Protein AF-A0A8T0Q9B1-F1 (afdb_monomer_lite)

Foldseek 3Di:
DDDDDDDDDDDDDDDDDDDDDDPPPPPPCPVLVVVLVVVPPPDPDDPVVSVVVSVVVVVVLVVLLVVLLVLLVVLPDDCPDPLSVVSNLQSVDVVSSVVLVVDDDSVVNNVVSVVLVPDPCNSVD

Sequ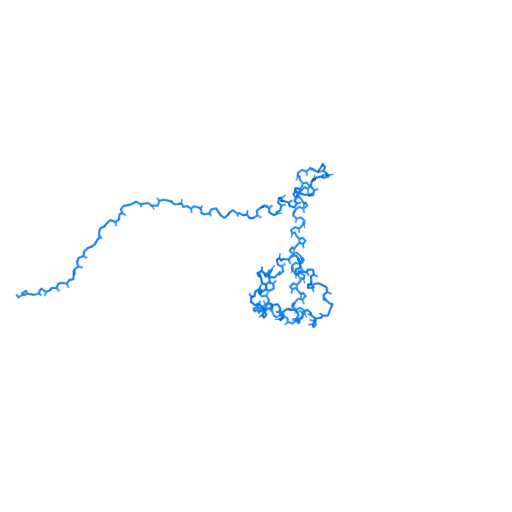ence (125 aa):
MAVDSTATSPSKKSLWGNPCSKRKEEMKVTKLLTKLVVDLDGTDEAPQQIVDKAVQMKKHEEQDIKNCLDLAVACGISRSSHEFFFLTKVFQRERWRAIFQYFQSPEERLSWIQNAYSDPTFLEK

Organism: Panicum virgatum (NCBI:txid38727)

pLDDT: mean 77.99, std 21.39, range [34.66, 98.12]

Structure (mmCIF, N/CA/C/O backbone):
data_AF-A0A8T0Q9B1-F1
#
_entry.id   AF-A0A8T0Q9B1-F1
#
loop_
_atom_site.group_PDB
_atom_site.id
_atom_site.type_symbol
_atom_site.label_atom_id
_atom_site.label_alt_id
_atom_site.label_comp_id
_atom_site.label_asym_id
_atom_site.label_entity_id
_atom_site.label_seq_id
_atom_site.pdbx_PDB_ins_code
_atom_site.Cartn_x
_atom_site.Cartn_y
_atom_site.Cartn_z
_atom_site.occupancy
_atom_site.B_iso_or_equiv
_atom_site.auth_seq_id
_atom_site.auth_comp_id
_atom_site.auth_asym_id
_atom_site.auth_atom_id
_atom_site.pdbx_PDB_model_num
ATOM 1 N N . MET A 1 1 ? 75.835 -4.167 30.835 1.00 41.03 1 MET A N 1
ATOM 2 C CA . MET A 1 1 ? 75.482 -3.213 29.765 1.00 41.03 1 MET A CA 1
ATOM 3 C C . MET A 1 1 ? 74.020 -2.855 29.934 1.00 41.03 1 MET A C 1
ATOM 5 O O . MET A 1 1 ? 73.193 -3.754 29.953 1.00 41.03 1 MET A O 1
ATOM 9 N N . ALA A 1 2 ? 73.749 -1.571 30.144 1.00 49.16 2 ALA A N 1
ATOM 10 C CA . ALA A 1 2 ? 72.427 -0.961 30.175 1.00 49.16 2 ALA A CA 1
ATOM 11 C C . ALA A 1 2 ? 72.337 0.013 28.992 1.00 49.16 2 ALA A C 1
ATOM 13 O O . ALA A 1 2 ? 73.334 0.680 28.733 1.00 49.16 2 ALA A O 1
ATOM 14 N N . VAL A 1 3 ? 71.184 0.057 28.317 1.00 57.19 3 VAL A N 1
ATOM 15 C CA . VAL A 1 3 ? 70.567 1.211 27.625 1.00 57.19 3 VAL A CA 1
ATOM 16 C C . VAL A 1 3 ? 69.079 0.836 27.465 1.00 57.19 3 VAL A C 1
ATOM 18 O O . VAL A 1 3 ? 68.768 -0.223 26.932 1.00 57.19 3 VAL A O 1
ATOM 21 N N . ASP A 1 4 ? 68.156 1.418 28.232 1.00 46.06 4 ASP A N 1
ATOM 22 C CA . ASP A 1 4 ? 67.468 2.699 28.001 1.00 46.06 4 ASP A CA 1
ATOM 23 C C . ASP A 1 4 ? 66.795 2.800 26.622 1.00 46.06 4 ASP A C 1
ATOM 25 O O . ASP A 1 4 ? 67.470 2.934 25.610 1.00 46.06 4 ASP A O 1
ATOM 29 N N . SER A 1 5 ? 65.457 2.833 26.560 1.00 49.53 5 SER A N 1
ATOM 30 C CA . SER A 1 5 ? 64.708 4.092 26.721 1.00 49.53 5 SER A CA 1
ATOM 31 C C . SER A 1 5 ? 63.279 4.057 26.147 1.00 49.53 5 SER A C 1
ATOM 33 O O . SER A 1 5 ? 63.054 3.700 24.998 1.00 49.53 5 SER A O 1
ATOM 35 N N . THR A 1 6 ? 62.370 4.603 26.961 1.00 48.69 6 THR A N 1
ATOM 36 C CA . THR A 1 6 ? 61.234 5.479 26.615 1.00 48.69 6 THR A CA 1
ATOM 37 C C . THR A 1 6 ? 60.014 4.916 25.871 1.00 48.69 6 THR A C 1
ATOM 39 O O . THR A 1 6 ? 59.994 4.783 24.654 1.00 48.69 6 THR A O 1
ATOM 42 N N . ALA A 1 7 ? 58.894 4.855 26.599 1.00 49.88 7 ALA A N 1
ATOM 43 C CA . ALA A 1 7 ? 57.675 5.529 26.155 1.00 49.88 7 ALA A CA 1
ATOM 44 C C . ALA A 1 7 ? 56.970 6.198 27.347 1.00 49.88 7 ALA A C 1
ATOM 46 O O . ALA A 1 7 ? 56.841 5.650 28.438 1.00 49.88 7 ALA A O 1
ATOM 47 N N . THR A 1 8 ? 56.586 7.437 27.096 1.00 44.53 8 THR A N 1
ATOM 48 C CA . THR A 1 8 ? 56.120 8.504 27.976 1.00 44.53 8 THR A CA 1
ATOM 49 C C . THR A 1 8 ? 54.673 8.357 28.468 1.00 44.53 8 THR A C 1
ATOM 51 O O . THR A 1 8 ? 53.757 8.271 27.662 1.00 44.53 8 THR A O 1
ATOM 54 N N . SER A 1 9 ? 54.511 8.536 29.782 1.00 52.47 9 SER A N 1
ATOM 55 C CA . SER A 1 9 ? 53.544 9.415 30.471 1.00 52.47 9 SER A CA 1
ATOM 56 C C . SER A 1 9 ? 52.015 9.168 30.489 1.00 52.47 9 SER A C 1
ATOM 58 O O . SER A 1 9 ? 51.450 8.491 29.638 1.00 52.47 9 SER A O 1
ATOM 60 N N . PRO A 1 10 ? 51.339 9.721 31.528 1.00 61.94 10 PRO A N 1
ATOM 61 C CA . PRO A 1 10 ? 50.097 9.208 32.106 1.00 61.94 10 PRO A CA 1
ATOM 62 C C . PRO A 1 10 ? 48.881 10.111 31.831 1.00 61.94 10 PRO A C 1
ATOM 64 O O . PRO A 1 10 ? 49.030 11.269 31.447 1.00 61.94 10 PRO A O 1
ATOM 67 N N . SER A 1 11 ? 47.670 9.661 32.179 1.00 42.50 11 SER A N 1
ATOM 68 C CA . SER A 1 11 ? 46.661 10.576 32.737 1.00 42.50 11 SER A CA 1
ATOM 69 C C . SER A 1 11 ? 45.564 9.869 33.525 1.00 42.50 11 SER A C 1
ATOM 71 O O . SER A 1 11 ? 45.129 8.765 33.222 1.00 42.50 11 SER A O 1
ATOM 73 N N . LYS A 1 12 ? 45.186 10.544 34.606 1.00 46.12 12 LYS A N 1
ATOM 74 C CA . LYS A 1 12 ? 44.388 10.110 35.751 1.00 46.12 12 LYS A CA 1
ATOM 75 C C . LYS A 1 12 ? 43.009 10.782 35.670 1.00 46.12 12 LYS A C 1
ATOM 77 O O . LYS A 1 12 ? 42.930 11.892 35.149 1.00 46.12 12 LYS A O 1
ATOM 82 N N . LYS A 1 13 ? 42.025 10.193 36.370 1.00 44.00 13 LYS A N 1
ATOM 83 C CA . LYS A 1 13 ? 40.643 10.660 36.671 1.00 44.00 13 LYS A CA 1
ATOM 84 C C . LYS A 1 13 ? 39.597 10.110 35.678 1.00 44.00 13 LYS A C 1
ATOM 86 O O . LYS A 1 13 ? 39.858 10.077 34.492 1.00 44.00 13 LYS A O 1
ATOM 91 N N . SER A 1 14 ? 38.418 9.645 36.082 1.00 46.12 14 SER A N 1
ATOM 92 C CA . SER A 1 14 ? 37.677 9.861 37.326 1.00 46.12 14 SER A CA 1
ATOM 93 C C . SER A 1 14 ? 36.804 8.656 37.686 1.00 46.12 14 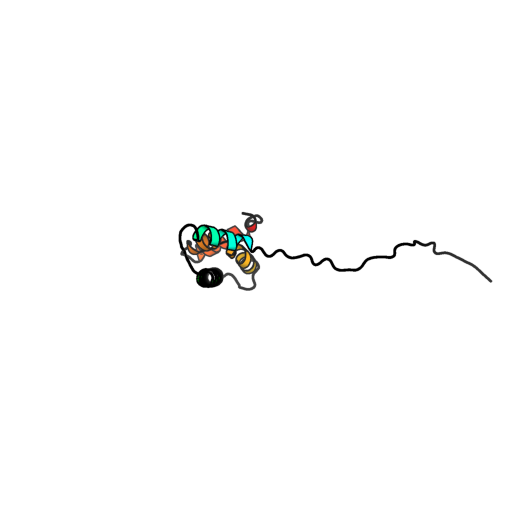SER A C 1
ATOM 95 O O . SER A 1 14 ? 36.206 8.009 36.832 1.00 46.12 14 SER A O 1
ATOM 97 N N . LEU A 1 15 ? 36.708 8.427 38.993 1.00 45.41 15 LEU A N 1
ATOM 98 C CA . LEU A 1 15 ? 35.595 7.770 39.662 1.00 45.41 15 LEU A CA 1
ATOM 99 C C . LEU A 1 15 ? 34.235 8.368 39.234 1.00 45.41 15 LEU A C 1
ATOM 101 O O . LEU A 1 15 ? 34.148 9.574 39.015 1.00 45.41 15 LEU A O 1
ATOM 105 N N . TRP A 1 16 ? 33.209 7.508 39.281 1.00 38.44 16 TRP A N 1
ATOM 106 C CA . TRP A 1 16 ? 31.756 7.762 39.369 1.00 38.44 16 TRP A CA 1
ATOM 107 C C . TRP A 1 16 ? 30.916 7.616 38.092 1.00 38.44 16 TRP A C 1
ATOM 109 O O . TRP A 1 16 ? 31.019 8.400 37.157 1.00 38.44 16 TRP A O 1
ATOM 119 N N . GLY A 1 17 ? 29.961 6.675 38.165 1.00 34.66 17 GLY A N 1
ATOM 120 C CA . GLY A 1 17 ? 28.615 6.890 37.631 1.00 34.66 17 GLY A CA 1
ATOM 121 C C . GLY A 1 17 ? 28.099 5.879 36.608 1.00 34.66 17 GLY A C 1
ATOM 122 O O . GLY A 1 17 ? 27.889 6.247 35.464 1.00 34.66 17 GLY A O 1
ATOM 123 N N . ASN A 1 18 ? 27.766 4.656 37.028 1.00 47.75 18 ASN A N 1
ATOM 124 C CA . ASN A 1 18 ? 26.529 4.036 36.533 1.00 47.75 18 ASN A CA 1
ATOM 125 C C . ASN A 1 18 ? 25.492 4.242 37.643 1.00 47.75 18 ASN A C 1
ATOM 127 O O . ASN A 1 18 ? 25.776 3.893 38.791 1.00 47.75 18 ASN A O 1
ATOM 131 N N . PRO A 1 19 ? 24.331 4.847 37.339 1.00 41.72 19 PRO A N 1
ATOM 132 C CA . PRO A 1 19 ? 23.244 4.014 36.835 1.00 41.72 19 PRO A CA 1
ATOM 133 C C . PRO A 1 19 ? 22.349 4.683 35.772 1.00 41.72 19 PRO A C 1
ATOM 135 O O . PRO A 1 19 ? 22.104 5.881 35.783 1.00 41.72 19 PRO A O 1
ATOM 138 N N . CYS A 1 20 ? 21.800 3.835 34.899 1.00 40.34 20 CYS A N 1
ATOM 139 C CA . CYS A 1 20 ? 20.428 3.885 34.385 1.00 40.34 20 CYS A CA 1
ATOM 140 C C . CYS A 1 20 ? 19.835 5.274 34.060 1.00 40.34 20 CYS A C 1
ATOM 142 O O . CYS A 1 20 ? 19.261 5.930 34.926 1.00 40.34 20 CYS A O 1
ATOM 144 N N . SER A 1 21 ? 19.785 5.638 32.775 1.00 45.88 21 SER A N 1
ATOM 145 C CA . SER A 1 21 ? 18.656 6.428 32.276 1.00 45.88 21 SER A CA 1
ATOM 146 C C . SER A 1 21 ? 17.883 5.604 31.250 1.00 45.88 21 SER A C 1
ATOM 148 O O . SER A 1 21 ? 18.274 5.412 30.099 1.00 45.88 21 SER A O 1
ATOM 150 N N . LYS A 1 22 ? 16.753 5.060 31.712 1.00 49.84 22 LYS A N 1
ATOM 151 C CA . LYS A 1 22 ? 15.671 4.619 30.839 1.00 49.84 22 LYS A CA 1
ATOM 152 C C . LYS A 1 22 ? 15.268 5.834 30.007 1.00 49.84 22 LYS A C 1
ATOM 154 O O . LYS A 1 22 ? 14.605 6.731 30.526 1.00 49.84 22 LYS A O 1
ATOM 159 N N . ARG A 1 23 ? 15.649 5.884 28.729 1.00 48.09 23 ARG A N 1
ATOM 160 C CA . ARG A 1 23 ? 14.933 6.740 27.782 1.00 48.09 23 ARG A CA 1
ATOM 161 C C . ARG A 1 23 ? 13.550 6.124 27.650 1.00 48.09 23 ARG A C 1
ATOM 163 O O . ARG A 1 23 ? 13.387 5.100 26.996 1.00 48.09 23 ARG A O 1
ATOM 170 N N . LYS A 1 24 ? 12.590 6.695 28.378 1.00 49.22 24 LYS A N 1
ATOM 171 C CA . LYS A 1 24 ? 11.171 6.483 28.123 1.00 49.22 24 LYS A CA 1
ATOM 172 C C . LYS A 1 24 ? 10.949 6.855 26.665 1.00 49.22 24 LYS A C 1
ATOM 174 O O . LYS A 1 24 ? 10.989 8.025 26.300 1.00 49.22 24 LYS A O 1
ATOM 179 N N . GLU A 1 25 ? 10.773 5.842 25.838 1.00 50.06 25 GLU A N 1
ATOM 180 C CA . GLU A 1 25 ? 10.044 5.983 24.597 1.00 50.06 25 GLU A CA 1
ATOM 181 C C . GLU A 1 25 ? 8.616 6.349 25.011 1.00 50.06 25 GLU A C 1
ATOM 183 O O . GLU A 1 25 ? 7.823 5.494 25.403 1.00 50.06 25 GLU A O 1
ATOM 188 N N . GLU A 1 26 ? 8.325 7.650 25.076 1.00 49.59 26 GLU A N 1
ATOM 189 C CA . GLU A 1 26 ? 6.956 8.126 25.216 1.00 49.59 26 GLU A CA 1
ATOM 190 C C . GLU A 1 26 ? 6.223 7.738 23.933 1.00 49.59 26 GLU A C 1
ATOM 192 O O . GLU A 1 26 ? 6.306 8.384 22.888 1.00 49.59 26 GLU A O 1
ATOM 197 N N . MET A 1 27 ? 5.579 6.576 24.010 1.00 50.88 27 MET A N 1
ATOM 198 C CA . MET A 1 27 ? 4.687 6.046 22.998 1.00 50.88 27 MET A CA 1
ATOM 199 C C . MET A 1 27 ? 3.685 7.132 22.598 1.00 50.88 27 MET A C 1
ATOM 201 O O . MET A 1 27 ? 3.108 7.816 23.442 1.00 50.88 27 MET A O 1
ATOM 205 N N . LYS A 1 28 ? 3.479 7.278 21.288 1.00 56.75 28 LYS A N 1
ATOM 206 C CA . LYS A 1 28 ? 2.578 8.237 20.631 1.00 56.75 28 LYS A CA 1
ATOM 207 C C . LYS A 1 28 ? 1.099 7.920 20.925 1.00 56.75 28 LYS A C 1
ATOM 209 O O . LYS A 1 28 ? 0.338 7.614 20.014 1.00 56.75 28 LYS A O 1
ATOM 214 N N . VAL A 1 29 ? 0.689 7.965 22.191 1.00 54.72 29 VAL A N 1
ATOM 215 C CA . VAL A 1 29 ? -0.691 7.703 22.644 1.00 54.72 29 VAL A CA 1
ATOM 216 C C . VAL A 1 29 ? -1.594 8.920 22.400 1.00 54.72 29 VAL A C 1
ATOM 218 O O . VAL A 1 29 ? -2.811 8.796 22.312 1.00 54.72 29 VAL A O 1
ATOM 221 N N . THR A 1 30 ? -1.010 10.101 22.188 1.00 57.12 30 THR A N 1
ATOM 222 C CA . THR A 1 30 ? -1.755 11.356 22.033 1.00 57.12 30 THR A CA 1
ATOM 223 C C . THR A 1 30 ? -2.682 11.366 20.821 1.00 57.12 30 THR A C 1
ATOM 225 O O . THR A 1 30 ? -3.825 11.765 20.967 1.00 57.12 30 THR A O 1
ATOM 228 N N . LYS A 1 31 ? -2.272 10.854 19.651 1.00 56.72 31 LYS A N 1
ATOM 229 C CA . LYS A 1 31 ? -3.126 10.889 18.444 1.00 56.72 31 LYS A CA 1
ATOM 230 C C . LYS A 1 31 ? -4.414 10.070 18.575 1.00 56.72 31 LYS A C 1
ATOM 232 O O . LYS A 1 31 ? -5.449 10.497 18.073 1.00 56.72 31 LYS A O 1
ATOM 237 N N . LEU A 1 32 ? -4.348 8.914 19.239 1.00 54.09 32 LEU A N 1
ATOM 238 C CA . LEU A 1 32 ? -5.525 8.071 19.469 1.00 54.09 32 LEU A CA 1
ATOM 239 C C . LEU A 1 32 ? -6.441 8.695 20.524 1.00 54.09 32 LEU A C 1
ATOM 241 O O . LEU A 1 32 ? -7.647 8.741 20.320 1.00 54.09 32 LEU A O 1
ATOM 245 N N . LEU A 1 33 ? -5.871 9.261 21.593 1.00 59.19 33 LEU A N 1
ATOM 246 C CA . LEU A 1 33 ? -6.643 9.981 22.608 1.00 59.19 33 LEU A CA 1
ATOM 247 C C . LEU A 1 33 ? -7.351 11.208 22.024 1.00 59.19 33 LEU A C 1
ATOM 249 O O . LEU A 1 33 ? -8.521 11.418 22.312 1.00 59.19 33 LEU A O 1
ATOM 253 N N . THR A 1 34 ? -6.685 11.989 21.167 1.00 56.53 34 THR A N 1
ATOM 254 C CA . THR A 1 34 ? -7.301 13.170 20.545 1.00 56.53 34 THR A CA 1
ATOM 255 C C . THR A 1 34 ? -8.462 12.791 19.627 1.00 56.53 34 THR A C 1
ATOM 257 O O . THR A 1 34 ? -9.483 13.464 19.664 1.00 56.53 34 THR A O 1
ATOM 260 N N . LYS A 1 35 ? -8.352 11.704 18.846 1.00 56.78 35 LYS A N 1
ATOM 261 C CA . LYS A 1 35 ? -9.461 11.241 17.992 1.00 56.78 35 LYS A CA 1
ATOM 262 C C . LYS A 1 35 ? -10.660 10.769 18.827 1.00 56.78 35 LYS A C 1
ATOM 264 O O . LYS A 1 35 ? -11.783 11.133 18.516 1.00 56.78 35 LYS A O 1
ATOM 269 N N . LEU A 1 36 ? -10.411 10.049 19.924 1.00 56.50 36 LEU A N 1
ATOM 270 C CA . LEU A 1 36 ? -11.468 9.578 20.826 1.00 56.50 36 LEU A CA 1
ATOM 271 C C . LEU A 1 36 ? -12.157 10.723 21.581 1.00 56.50 36 LEU A C 1
ATOM 273 O O . LEU A 1 36 ? -13.368 10.696 21.723 1.00 56.50 36 LEU A O 1
ATOM 277 N N . VAL A 1 37 ? -11.419 11.742 22.036 1.00 57.28 37 VAL A N 1
ATOM 278 C CA . VAL A 1 37 ? -12.013 12.913 22.712 1.00 57.28 37 VAL A CA 1
ATOM 279 C C . VAL A 1 37 ? -12.910 13.714 21.763 1.00 57.28 37 VAL A C 1
ATOM 281 O O . VAL A 1 37 ? -13.970 14.160 22.180 1.00 57.28 37 VAL A O 1
ATOM 284 N N . VAL A 1 38 ? -12.527 13.847 20.489 1.00 57.31 38 VAL A N 1
ATOM 285 C CA . VAL A 1 38 ? -13.346 14.534 19.473 1.00 57.31 38 VAL A CA 1
ATOM 286 C C . VAL A 1 38 ? -14.639 13.768 19.164 1.00 57.31 38 VAL A C 1
ATOM 288 O O . VAL A 1 38 ? -15.673 14.395 18.956 1.00 57.31 38 VAL A O 1
ATOM 291 N N . ASP A 1 39 ? -14.613 12.434 19.191 1.00 54.31 39 ASP A N 1
ATOM 292 C CA . ASP A 1 39 ? -15.811 11.609 18.974 1.00 54.31 39 ASP A CA 1
ATOM 293 C C . ASP A 1 39 ? -16.745 11.558 20.211 1.00 54.31 39 ASP A C 1
ATOM 295 O O . ASP A 1 39 ? -17.903 11.163 20.087 1.00 54.31 39 ASP A O 1
ATOM 299 N N . LEU A 1 40 ? -16.275 11.974 21.399 1.00 51.69 40 LEU A N 1
ATOM 300 C CA . LEU A 1 40 ? -17.015 11.919 22.672 1.00 51.69 40 LEU A CA 1
ATOM 301 C C . LEU A 1 40 ? -17.817 13.181 23.014 1.00 51.69 40 LEU A C 1
ATOM 303 O O . LEU A 1 40 ? -18.660 13.111 23.908 1.00 51.69 40 LEU A O 1
ATOM 307 N N . ASP A 1 41 ? -17.643 14.295 22.296 1.00 52.94 41 ASP A N 1
ATOM 308 C CA . ASP A 1 41 ? -18.421 15.533 22.512 1.00 52.94 41 ASP A CA 1
ATOM 309 C C . ASP A 1 41 ? -19.934 15.377 22.195 1.00 52.94 41 ASP A C 1
ATOM 311 O O . ASP A 1 41 ? -20.685 16.353 22.216 1.00 52.94 41 ASP A O 1
ATOM 315 N N . GLY A 1 42 ? -20.421 14.150 21.941 1.00 56.22 42 GLY A N 1
ATOM 316 C CA . GLY A 1 42 ? -21.833 13.861 21.681 1.00 56.22 42 GLY A CA 1
ATOM 317 C C . GLY A 1 42 ? -22.427 12.565 22.255 1.00 56.22 42 GLY A C 1
ATOM 318 O O . GLY A 1 42 ? -23.624 12.359 22.054 1.00 56.22 42 GLY A O 1
ATOM 319 N N . THR A 1 43 ? -21.685 11.687 22.948 1.00 57.25 43 THR A N 1
ATOM 320 C CA . THR A 1 43 ? -22.230 10.369 23.360 1.00 57.25 43 THR A CA 1
ATOM 321 C C . THR A 1 43 ? -21.736 9.859 24.719 1.00 57.25 43 THR A C 1
ATOM 323 O O . THR A 1 43 ? -20.536 9.704 24.934 1.00 57.25 43 THR A O 1
ATOM 326 N N . ASP A 1 44 ? -22.687 9.515 25.598 1.00 62.03 44 ASP A N 1
ATOM 327 C CA . ASP A 1 44 ? -22.513 8.877 26.919 1.00 62.03 44 ASP A CA 1
ATOM 328 C C . ASP A 1 44 ? -22.202 7.370 26.775 1.00 62.03 44 ASP A C 1
ATOM 330 O O . ASP A 1 44 ? -22.994 6.496 27.131 1.00 62.03 44 ASP A O 1
ATOM 334 N N . GLU A 1 45 ? -21.080 7.040 26.128 1.00 64.50 45 GLU A N 1
ATOM 335 C CA . GLU A 1 45 ? -20.663 5.650 25.909 1.00 64.50 45 GLU A CA 1
ATOM 336 C C . GLU A 1 45 ? -19.763 5.130 27.037 1.00 64.50 45 GLU A C 1
ATOM 338 O O . GLU A 1 45 ? -18.820 5.787 27.483 1.00 64.50 45 GLU A O 1
ATOM 343 N N . ALA A 1 46 ? -20.021 3.894 27.480 1.00 71.81 46 ALA A N 1
ATOM 344 C CA . ALA A 1 46 ? -19.241 3.253 28.532 1.00 71.81 46 ALA A CA 1
ATOM 345 C C . ALA A 1 46 ? -17.763 3.073 28.110 1.00 71.81 46 ALA A C 1
ATOM 347 O O . ALA A 1 46 ? -17.504 2.666 26.974 1.00 71.81 46 ALA A O 1
ATOM 348 N N . PRO A 1 47 ? -16.782 3.242 29.022 1.00 69.44 47 PRO A N 1
ATOM 349 C CA . PRO A 1 47 ? -15.349 3.154 28.710 1.00 69.44 47 PRO A CA 1
ATOM 350 C C . PRO A 1 47 ? -14.914 1.893 27.946 1.00 69.44 47 PRO A C 1
ATOM 352 O O . PRO A 1 47 ? -13.996 1.949 27.131 1.00 69.44 47 PRO A O 1
ATOM 355 N N . GLN A 1 48 ? -15.588 0.760 28.165 1.00 73.94 48 GLN A N 1
ATOM 356 C CA . GLN A 1 48 ? -15.315 -0.487 27.447 1.00 73.94 48 GLN A CA 1
ATOM 357 C C . GLN A 1 48 ? -15.648 -0.391 25.948 1.00 73.94 48 GLN A C 1
ATOM 359 O O . GLN A 1 48 ? -14.876 -0.871 25.124 1.00 73.94 48 GLN A O 1
ATOM 364 N N . GLN A 1 49 ? -16.744 0.283 25.581 1.00 76.12 49 GLN A N 1
ATOM 365 C CA . GLN A 1 49 ? -17.137 0.464 24.178 1.00 76.12 49 GLN A CA 1
ATOM 366 C C . GLN A 1 49 ? -16.119 1.326 23.421 1.00 76.12 49 GLN A C 1
ATOM 368 O O . GLN A 1 49 ? -15.818 1.059 22.260 1.00 76.12 49 GLN A O 1
ATOM 373 N N . ILE A 1 50 ? -15.524 2.310 24.100 1.00 74.75 50 ILE A N 1
ATOM 374 C CA . ILE A 1 50 ? -14.470 3.175 23.554 1.00 74.75 50 ILE A CA 1
ATOM 375 C C . ILE A 1 50 ? -13.210 2.354 23.241 1.00 74.75 50 ILE A C 1
ATOM 377 O O . ILE A 1 50 ? -12.618 2.490 22.167 1.00 74.75 50 ILE A O 1
ATOM 381 N N . VAL A 1 51 ? -12.809 1.467 24.159 1.00 81.06 51 VAL A N 1
ATOM 382 C CA . VAL A 1 51 ? -11.662 0.568 23.958 1.00 81.06 51 VAL A CA 1
ATOM 383 C C . VAL A 1 51 ? -11.926 -0.397 22.804 1.00 81.06 51 VAL A C 1
ATOM 385 O O . VAL A 1 51 ? -11.074 -0.548 21.926 1.00 81.06 51 VAL A O 1
ATOM 388 N N . ASP A 1 52 ? -13.112 -1.003 22.762 1.00 82.62 52 ASP A N 1
ATOM 389 C CA . ASP A 1 52 ? -13.485 -1.949 21.711 1.00 82.62 52 ASP A CA 1
ATOM 390 C C . ASP A 1 52 ? -13.499 -1.270 20.330 1.00 82.62 52 ASP A C 1
ATOM 392 O O . ASP A 1 52 ? -12.945 -1.813 19.369 1.00 82.62 52 ASP A O 1
ATOM 396 N N . LYS A 1 53 ? -14.029 -0.040 20.234 1.00 80.94 53 LYS A N 1
ATOM 397 C CA . LYS A 1 53 ? -13.973 0.780 19.013 1.00 80.94 53 LYS A CA 1
ATOM 398 C C . LYS A 1 53 ? -12.533 1.070 18.589 1.00 80.94 53 LYS A C 1
ATOM 400 O O . LYS A 1 53 ? -12.194 0.869 17.425 1.00 80.94 53 LYS A O 1
ATOM 405 N N . ALA A 1 54 ? -11.656 1.464 19.512 1.00 80.19 54 ALA A N 1
ATOM 406 C CA . ALA A 1 54 ? -10.252 1.736 19.194 1.00 80.19 54 ALA A CA 1
ATOM 407 C C . ALA A 1 54 ? -9.520 0.491 18.651 1.00 80.19 54 ALA A C 1
ATOM 409 O O . ALA A 1 54 ? -8.755 0.583 17.686 1.00 80.19 54 ALA A O 1
ATOM 410 N N . VAL A 1 55 ? -9.780 -0.687 19.229 1.00 86.25 55 VAL A N 1
ATOM 411 C CA . VAL A 1 55 ? -9.223 -1.962 18.749 1.00 86.25 55 VAL A CA 1
ATOM 412 C C . VAL A 1 55 ? -9.742 -2.296 17.348 1.00 86.25 55 VAL A C 1
ATOM 414 O O . VAL A 1 55 ? -8.956 -2.686 16.480 1.00 86.25 55 VAL A O 1
ATOM 417 N N . GLN A 1 56 ? -11.041 -2.112 17.100 1.00 86.06 56 GLN A N 1
ATOM 418 C CA . GLN A 1 56 ? -11.636 -2.340 15.781 1.00 86.06 56 GLN A CA 1
ATOM 419 C C . GLN A 1 56 ? -11.061 -1.396 14.720 1.00 86.06 56 GLN A C 1
ATOM 421 O O . GLN A 1 56 ? -10.687 -1.857 13.642 1.00 86.06 56 GLN A O 1
ATOM 426 N N . MET A 1 57 ? -10.913 -0.107 15.039 1.00 85.12 57 MET A N 1
ATOM 427 C CA . MET A 1 57 ? -10.312 0.881 14.138 1.00 85.12 57 MET A CA 1
ATOM 428 C C . MET A 1 57 ? -8.878 0.504 13.764 1.00 85.12 57 MET A C 1
ATOM 430 O O . MET A 1 57 ? -8.511 0.564 12.592 1.00 85.12 57 MET A O 1
ATOM 434 N N . LYS A 1 58 ? -8.080 0.051 14.737 1.00 88.69 58 LYS A N 1
ATOM 435 C CA . LYS A 1 58 ? -6.709 -0.399 14.478 1.00 88.69 58 LYS A CA 1
ATOM 436 C C . LYS A 1 58 ? -6.673 -1.627 13.566 1.00 88.69 58 LYS A C 1
ATOM 438 O O . LYS A 1 58 ? -5.884 -1.674 12.628 1.00 88.69 58 LYS A O 1
ATOM 443 N N . LYS A 1 59 ? -7.540 -2.613 13.815 1.00 91.25 59 LYS A N 1
ATOM 444 C CA . LYS A 1 59 ? -7.631 -3.818 12.979 1.00 91.25 59 LYS A CA 1
ATOM 445 C C . LYS A 1 59 ? -8.043 -3.481 11.543 1.00 91.25 59 LYS A C 1
ATOM 447 O O . LYS A 1 59 ? -7.509 -4.069 10.606 1.00 91.25 59 LYS A O 1
ATOM 452 N N . HIS A 1 60 ? -8.972 -2.540 11.373 1.00 90.75 60 HIS A N 1
ATOM 453 C CA . HIS A 1 60 ? -9.374 -2.052 10.056 1.00 90.75 60 HIS A CA 1
ATOM 454 C C . HIS A 1 60 ? -8.203 -1.383 9.332 1.00 90.75 60 HIS A C 1
ATOM 456 O O . HIS A 1 60 ? -7.930 -1.706 8.181 1.00 90.75 60 HIS A O 1
ATOM 462 N N . GLU A 1 61 ? -7.454 -0.518 10.020 1.00 92.88 61 GLU A N 1
ATOM 463 C CA . GLU A 1 61 ? -6.270 0.123 9.447 1.00 92.88 61 GLU A CA 1
ATOM 464 C C . GLU A 1 61 ? -5.209 -0.899 9.006 1.00 92.88 61 GLU A C 1
ATOM 466 O O . GLU A 1 61 ? -4.680 -0.799 7.898 1.00 92.88 61 GLU A O 1
ATOM 471 N N . GLU A 1 62 ? -4.911 -1.903 9.833 1.00 94.50 62 GLU A N 1
ATOM 472 C CA . GLU A 1 62 ? -3.960 -2.964 9.478 1.00 94.50 62 GLU A CA 1
ATOM 473 C C . GLU A 1 62 ? -4.419 -3.749 8.237 1.00 94.50 62 GLU A C 1
ATOM 475 O O . GLU A 1 62 ? -3.605 -4.064 7.362 1.00 94.50 62 GLU A O 1
ATOM 480 N N . GLN A 1 63 ? -5.722 -4.019 8.123 1.00 96.25 63 GLN A N 1
ATOM 481 C CA . GLN A 1 63 ? -6.296 -4.689 6.959 1.00 96.25 63 GLN A CA 1
ATOM 482 C C . GLN A 1 63 ? -6.232 -3.812 5.702 1.00 96.25 63 GLN A C 1
ATOM 484 O O . GLN A 1 63 ? -5.867 -4.312 4.639 1.00 96.25 63 GLN A O 1
ATOM 489 N N . ASP A 1 64 ? -6.512 -2.514 5.812 1.00 95.94 64 ASP A N 1
ATOM 490 C CA . ASP A 1 64 ? -6.411 -1.573 4.692 1.00 95.94 64 ASP A CA 1
ATOM 491 C C . ASP A 1 64 ? -4.978 -1.452 4.177 1.00 95.94 64 ASP A C 1
ATOM 493 O O . ASP A 1 64 ? -4.741 -1.459 2.968 1.00 95.94 64 ASP A O 1
ATOM 497 N N . ILE A 1 65 ? -4.001 -1.376 5.087 1.00 97.62 65 ILE A N 1
ATOM 498 C CA . ILE A 1 65 ? -2.578 -1.365 4.728 1.00 97.62 65 ILE A CA 1
ATOM 499 C C . ILE A 1 65 ? -2.228 -2.636 3.958 1.00 97.62 65 ILE A C 1
ATOM 501 O O . ILE A 1 65 ? -1.596 -2.562 2.902 1.00 97.62 65 ILE A O 1
ATOM 505 N N . LYS A 1 66 ? -2.651 -3.798 4.468 1.00 97.75 66 LYS A N 1
ATOM 506 C CA . LYS A 1 66 ? -2.406 -5.082 3.812 1.00 97.75 66 LYS A CA 1
ATOM 507 C C . LYS A 1 66 ? -3.031 -5.126 2.417 1.00 97.75 66 LYS A C 1
ATOM 509 O O . LYS A 1 66 ? -2.336 -5.483 1.471 1.00 97.75 66 LYS A O 1
ATOM 514 N N . ASN A 1 67 ? -4.282 -4.693 2.276 1.00 97.75 67 ASN A N 1
ATOM 515 C CA . ASN A 1 67 ? -4.978 -4.645 0.991 1.00 97.75 67 ASN A CA 1
ATOM 516 C C . ASN A 1 67 ? -4.222 -3.772 -0.026 1.00 97.75 67 ASN A C 1
ATOM 518 O O . ASN A 1 67 ? -4.023 -4.187 -1.166 1.00 97.75 67 ASN A O 1
ATOM 522 N N . CYS A 1 68 ? -3.737 -2.592 0.380 1.00 98.12 68 CYS A N 1
ATOM 523 C CA . CYS A 1 68 ? -2.932 -1.732 -0.493 1.00 98.12 68 CYS A CA 1
ATOM 524 C C . CYS A 1 68 ? -1.608 -2.392 -0.915 1.00 98.12 68 CYS A C 1
ATOM 526 O O . CYS A 1 68 ? -1.202 -2.279 -2.072 1.00 98.12 68 CYS A O 1
ATOM 528 N N . LEU A 1 69 ? -0.934 -3.101 -0.006 1.00 98.12 69 LEU A N 1
ATOM 529 C CA . LEU A 1 69 ? 0.295 -3.832 -0.331 1.00 98.12 69 LEU A CA 1
ATOM 530 C C . LEU A 1 69 ? 0.031 -5.001 -1.288 1.00 98.12 69 LEU A C 1
ATOM 532 O O . LEU A 1 69 ? 0.801 -5.204 -2.224 1.00 98.12 69 LEU A O 1
ATOM 536 N N . ASP A 1 70 ? -1.062 -5.739 -1.095 1.00 98.12 70 ASP A N 1
ATOM 537 C CA . ASP A 1 70 ? -1.452 -6.833 -1.987 1.00 98.12 70 ASP A CA 1
ATOM 538 C C . ASP A 1 70 ? -1.802 -6.315 -3.392 1.00 98.12 70 ASP A C 1
ATOM 540 O O . ASP A 1 70 ? -1.382 -6.909 -4.387 1.00 98.12 70 ASP A O 1
ATOM 544 N N . LEU A 1 71 ? -2.467 -5.158 -3.494 1.00 97.81 71 LEU A N 1
ATOM 545 C CA . LEU A 1 71 ? -2.700 -4.478 -4.771 1.00 97.81 71 LEU A CA 1
ATOM 546 C C . LEU A 1 71 ? -1.390 -4.069 -5.456 1.00 97.81 71 LEU A C 1
ATOM 548 O O . LEU A 1 71 ? -1.253 -4.265 -6.660 1.00 97.81 71 LEU A O 1
ATOM 552 N N . ALA A 1 72 ? -0.409 -3.547 -4.714 1.00 97.75 72 ALA A N 1
ATOM 553 C CA . ALA A 1 72 ? 0.897 -3.211 -5.282 1.00 97.75 72 ALA A CA 1
ATOM 554 C C . ALA A 1 72 ? 1.614 -4.451 -5.845 1.00 97.75 72 ALA A C 1
ATOM 556 O O . ALA A 1 72 ? 2.176 -4.397 -6.939 1.00 97.75 72 ALA A O 1
ATOM 557 N N . VAL A 1 73 ? 1.535 -5.587 -5.144 1.00 98.00 73 VAL A N 1
ATOM 558 C CA . VAL A 1 73 ? 2.078 -6.864 -5.634 1.00 98.00 73 VAL A CA 1
ATOM 559 C C . VAL A 1 73 ? 1.345 -7.333 -6.888 1.00 98.00 73 VAL A C 1
ATOM 561 O O . VAL A 1 73 ? 1.988 -7.773 -7.839 1.00 98.00 73 VAL A O 1
ATOM 564 N N . ALA A 1 74 ? 0.018 -7.194 -6.935 1.00 96.81 74 ALA A N 1
ATOM 565 C CA . ALA A 1 74 ? -0.774 -7.520 -8.121 1.00 96.81 74 ALA A CA 1
ATOM 566 C C . ALA A 1 74 ? -0.415 -6.647 -9.340 1.00 96.81 74 ALA A C 1
ATOM 568 O O . ALA A 1 74 ? -0.580 -7.089 -10.473 1.00 96.81 74 ALA A O 1
ATOM 569 N N . CYS A 1 75 ? 0.130 -5.445 -9.119 1.00 95.12 75 CYS A N 1
ATOM 570 C CA . CYS A 1 75 ? 0.655 -4.568 -10.172 1.00 95.12 75 CYS A CA 1
ATOM 571 C C . CYS A 1 75 ? 2.093 -4.918 -10.609 1.00 95.12 75 CYS A C 1
ATOM 573 O O . CYS A 1 75 ? 2.667 -4.209 -11.431 1.00 95.12 75 CYS A O 1
ATOM 575 N N . GLY A 1 76 ? 2.691 -5.985 -10.066 1.00 95.38 76 GLY A N 1
ATOM 576 C CA . GLY A 1 76 ? 4.021 -6.469 -10.449 1.00 95.38 76 GLY A CA 1
ATOM 577 C C . GLY A 1 76 ? 5.162 -6.062 -9.513 1.00 95.38 76 GLY A C 1
ATOM 578 O O . GLY A 1 76 ? 6.313 -6.397 -9.788 1.00 95.38 76 GLY A O 1
ATOM 579 N N . ILE A 1 77 ? 4.883 -5.385 -8.393 1.00 97.75 77 ILE A N 1
ATOM 580 C CA . ILE A 1 77 ? 5.919 -5.072 -7.401 1.00 97.75 77 ILE A CA 1
ATOM 581 C C . ILE A 1 77 ? 6.323 -6.344 -6.647 1.00 97.75 77 ILE A C 1
ATOM 583 O O . ILE A 1 77 ? 5.499 -7.014 -6.021 1.00 97.75 77 ILE A O 1
ATOM 587 N N . SER A 1 78 ? 7.615 -6.674 -6.659 1.00 97.62 78 SER A N 1
ATOM 588 C CA . SER A 1 78 ? 8.128 -7.804 -5.881 1.00 97.62 78 SER A CA 1
ATOM 589 C C . SER A 1 78 ? 8.106 -7.496 -4.382 1.00 97.62 78 SER A C 1
ATOM 591 O O . SER A 1 78 ? 8.595 -6.457 -3.953 1.00 97.62 78 SER A O 1
ATOM 593 N N . ARG A 1 79 ? 7.644 -8.445 -3.554 1.00 96.88 79 ARG A N 1
ATOM 594 C CA . ARG A 1 79 ? 7.640 -8.317 -2.079 1.00 96.88 79 ARG A CA 1
ATOM 595 C C . ARG A 1 79 ? 9.030 -8.107 -1.467 1.00 96.88 79 ARG A C 1
ATOM 597 O O . ARG A 1 79 ? 9.130 -7.633 -0.340 1.00 96.88 79 ARG A O 1
ATOM 604 N N . SER A 1 80 ? 10.089 -8.487 -2.180 1.00 97.00 80 SER A N 1
ATOM 605 C CA . SER A 1 80 ? 11.481 -8.302 -1.753 1.00 97.00 80 SER A CA 1
ATOM 606 C C . SER A 1 80 ? 12.120 -7.015 -2.278 1.00 97.00 80 SER A C 1
ATOM 608 O O . SER A 1 80 ? 13.297 -6.777 -2.010 1.00 97.00 80 SER A O 1
ATOM 610 N N . SER A 1 81 ? 11.391 -6.201 -3.046 1.00 97.38 81 SER A N 1
ATOM 611 C CA . SER A 1 81 ? 11.951 -5.002 -3.661 1.00 97.38 81 SER A CA 1
ATOM 612 C C . SER A 1 81 ? 12.010 -3.820 -2.693 1.00 97.38 81 SER A C 1
ATOM 614 O O . SER A 1 81 ? 11.301 -3.756 -1.682 1.00 97.38 81 SER A O 1
ATOM 616 N N . HIS A 1 82 ? 12.859 -2.849 -3.025 1.00 97.38 82 HIS A N 1
ATOM 617 C CA . HIS A 1 82 ? 12.950 -1.604 -2.269 1.00 97.38 82 HIS A CA 1
ATOM 618 C C . HIS A 1 82 ? 11.666 -0.778 -2.396 1.00 97.38 82 HIS A C 1
ATOM 620 O O . HIS A 1 82 ? 11.264 -0.143 -1.422 1.00 97.38 82 HIS A O 1
ATOM 626 N N . GLU A 1 83 ? 10.987 -0.834 -3.547 1.00 96.94 83 GLU A N 1
ATOM 627 C CA . GLU A 1 83 ? 9.675 -0.213 -3.740 1.00 96.94 83 GLU A CA 1
ATOM 628 C C . GLU A 1 83 ? 8.646 -0.809 -2.778 1.00 96.94 83 GLU A C 1
ATOM 630 O O . GLU A 1 83 ? 7.923 -0.062 -2.122 1.00 96.94 83 GLU A O 1
ATOM 635 N N . PHE A 1 84 ? 8.612 -2.137 -2.607 1.00 97.94 84 PHE A N 1
ATOM 636 C CA . PHE A 1 84 ? 7.702 -2.756 -1.643 1.00 97.94 84 PHE A CA 1
ATOM 637 C C . PHE A 1 84 ? 7.991 -2.288 -0.215 1.00 97.94 84 PHE A C 1
ATOM 639 O O . PHE A 1 84 ? 7.073 -1.891 0.505 1.00 97.94 84 PHE A O 1
ATOM 646 N N . PHE A 1 85 ? 9.267 -2.263 0.187 1.00 97.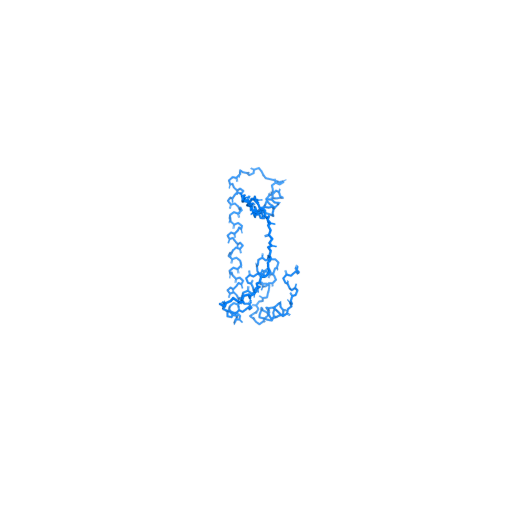50 85 PHE A N 1
ATOM 647 C CA . PHE A 1 85 ?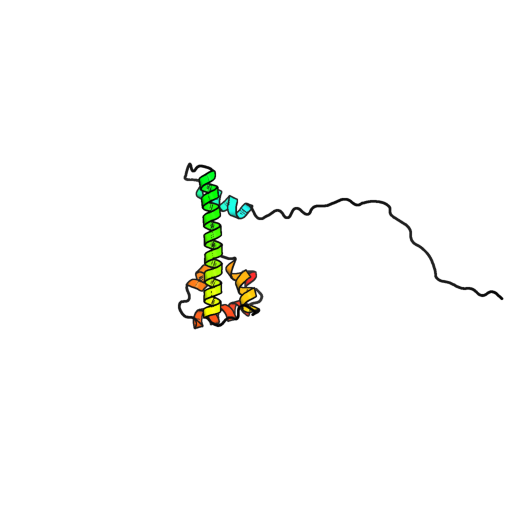 9.655 -1.753 1.502 1.00 97.50 85 PHE A CA 1
ATOM 648 C C . PHE A 1 85 ? 9.244 -0.285 1.695 1.00 97.50 85 PHE A C 1
ATOM 650 O O . PHE A 1 85 ? 8.685 0.064 2.738 1.00 97.50 85 PHE A O 1
ATOM 657 N N . PHE A 1 86 ? 9.451 0.565 0.689 1.00 97.44 86 PHE A N 1
ATOM 658 C CA . PHE A 1 86 ? 8.999 1.955 0.688 1.00 97.44 86 PHE A CA 1
ATOM 659 C C . PHE A 1 86 ? 7.477 2.061 0.879 1.00 97.44 86 PHE A C 1
ATOM 661 O O . PHE A 1 86 ? 7.014 2.821 1.736 1.00 97.44 86 PHE A O 1
ATOM 668 N N . LEU A 1 87 ? 6.692 1.237 0.181 1.00 97.88 87 LEU A N 1
ATOM 669 C CA . LEU A 1 87 ? 5.231 1.233 0.295 1.00 97.88 87 LEU A CA 1
ATOM 670 C C . LEU A 1 87 ? 4.737 0.856 1.696 1.00 97.88 87 LEU A C 1
ATOM 672 O O . LEU A 1 87 ? 3.744 1.422 2.157 1.00 97.88 87 LEU A O 1
ATOM 676 N N . THR A 1 88 ? 5.462 0.005 2.436 1.00 97.00 88 THR A N 1
ATOM 677 C CA . THR A 1 88 ? 5.126 -0.280 3.849 1.00 97.00 88 THR A CA 1
ATOM 678 C C . THR A 1 88 ? 5.174 0.964 4.742 1.00 97.00 88 THR A C 1
ATOM 680 O O . THR A 1 88 ? 4.499 1.004 5.774 1.00 97.00 88 THR A O 1
ATOM 683 N N . LYS A 1 89 ? 5.961 1.982 4.357 1.00 96.62 89 LYS A N 1
ATOM 684 C CA . LYS A 1 89 ? 6.058 3.279 5.042 1.00 96.62 89 LYS A CA 1
ATOM 685 C C . LYS A 1 89 ? 5.018 4.261 4.522 1.00 96.62 89 LYS A C 1
ATOM 687 O O . LYS A 1 89 ? 4.364 4.925 5.323 1.00 96.62 89 LYS A O 1
ATOM 692 N N . VAL A 1 90 ? 4.830 4.321 3.204 1.00 96.94 90 VAL A N 1
ATOM 693 C CA . VAL A 1 90 ? 3.840 5.200 2.563 1.00 96.94 90 VAL A CA 1
ATOM 694 C C . VAL A 1 90 ? 2.432 4.905 3.067 1.00 96.94 90 VAL A C 1
ATOM 696 O O . VAL A 1 90 ? 1.727 5.816 3.506 1.00 96.94 90 VAL A O 1
ATOM 699 N N . PHE A 1 91 ? 2.040 3.630 3.085 1.00 97.38 91 PHE A N 1
ATOM 700 C CA . PHE A 1 91 ? 0.693 3.235 3.478 1.00 97.38 91 PHE A CA 1
ATOM 701 C C . PHE A 1 91 ? 0.420 3.348 4.974 1.00 97.38 91 PHE A C 1
ATOM 703 O O . PHE A 1 91 ? -0.717 3.145 5.365 1.00 97.38 91 PHE A O 1
ATOM 710 N N . GLN A 1 92 ? 1.375 3.767 5.811 1.00 94.88 92 GLN A N 1
ATOM 711 C CA . GLN A 1 92 ? 1.069 4.172 7.192 1.00 94.88 92 GLN A CA 1
ATOM 712 C C . GLN A 1 92 ? 0.201 5.437 7.249 1.00 94.88 92 GLN A C 1
ATOM 714 O O . GLN A 1 92 ? -0.452 5.695 8.255 1.00 94.88 92 GLN A O 1
ATOM 719 N N . ARG A 1 93 ? 0.194 6.255 6.187 1.00 94.38 93 ARG A N 1
ATOM 720 C CA . ARG A 1 93 ? -0.643 7.455 6.104 1.00 94.38 93 ARG A CA 1
ATOM 721 C C . ARG A 1 93 ? -1.932 7.139 5.347 1.00 94.38 93 ARG A C 1
ATOM 723 O O . ARG A 1 93 ? -1.894 6.806 4.164 1.00 94.38 93 ARG A O 1
ATOM 730 N N . GLU A 1 94 ? -3.070 7.342 6.003 1.00 94.44 94 GLU A N 1
ATOM 731 C CA . GLU A 1 94 ? -4.407 7.077 5.452 1.00 94.44 94 GLU A CA 1
ATOM 732 C C . GLU A 1 94 ? -4.656 7.750 4.098 1.00 94.44 94 GLU A C 1
ATOM 734 O O . GLU A 1 94 ? -5.105 7.096 3.160 1.00 94.44 94 GLU A O 1
ATOM 739 N N . ARG A 1 95 ? -4.259 9.020 3.943 1.00 95.19 95 ARG A N 1
ATOM 740 C CA . ARG A 1 95 ? -4.434 9.755 2.679 1.00 95.19 95 ARG A CA 1
ATOM 741 C C . ARG A 1 95 ? -3.782 9.058 1.479 1.00 95.19 95 ARG A C 1
ATOM 743 O O . ARG A 1 95 ? -4.314 9.110 0.378 1.00 95.19 95 ARG A O 1
ATOM 750 N N . TRP A 1 96 ? -2.634 8.403 1.683 1.00 96.50 96 TRP A N 1
ATOM 751 C CA . TRP A 1 96 ? -1.936 7.711 0.602 1.00 96.50 96 TRP A CA 1
ATOM 752 C C . TRP A 1 96 ? -2.614 6.392 0.263 1.00 96.50 96 TRP A C 1
ATOM 754 O O . TRP A 1 96 ? -2.660 6.033 -0.908 1.00 96.50 96 TRP A O 1
ATOM 764 N N . ARG A 1 97 ? -3.204 5.712 1.255 1.00 96.94 97 ARG A N 1
ATOM 765 C CA . ARG A 1 97 ? -4.061 4.545 1.009 1.00 96.94 97 ARG A CA 1
ATOM 766 C C . ARG A 1 97 ? -5.285 4.943 0.182 1.00 96.94 97 ARG A C 1
ATOM 768 O O . ARG A 1 97 ? -5.544 4.309 -0.832 1.00 96.94 97 ARG A O 1
ATOM 775 N N . ALA A 1 98 ? -5.964 6.027 0.558 1.00 95.88 98 ALA A N 1
ATOM 776 C CA . ALA A 1 98 ? -7.139 6.524 -0.158 1.00 95.88 98 ALA A CA 1
ATOM 777 C C . ALA A 1 98 ? -6.824 6.898 -1.618 1.00 95.88 98 ALA A C 1
ATOM 779 O O . ALA A 1 98 ? -7.516 6.455 -2.531 1.00 95.88 98 ALA A O 1
ATOM 780 N N . ILE A 1 99 ? -5.740 7.648 -1.855 1.00 96.31 99 ILE A N 1
ATOM 781 C CA . ILE A 1 99 ? -5.296 7.999 -3.215 1.00 96.31 99 ILE A CA 1
ATOM 782 C C . ILE A 1 99 ? -4.924 6.742 -4.008 1.00 96.31 99 ILE A C 1
ATOM 784 O O . ILE A 1 99 ? -5.309 6.607 -5.162 1.00 96.31 99 ILE A O 1
ATOM 788 N N . PHE A 1 100 ? -4.206 5.798 -3.398 1.00 97.31 100 PHE A N 1
ATOM 789 C CA . PHE A 1 100 ? -3.787 4.582 -4.089 1.00 97.31 100 PHE A CA 1
ATOM 790 C C . PHE A 1 100 ? -4.964 3.680 -4.491 1.00 97.31 100 PHE A C 1
ATOM 792 O O . PHE A 1 100 ? -4.951 3.082 -5.567 1.00 97.31 100 PHE A O 1
ATOM 799 N N . GLN A 1 101 ? -5.997 3.604 -3.649 1.00 95.81 101 GLN A N 1
ATOM 800 C CA . GLN A 1 101 ? -7.221 2.853 -3.937 1.00 95.81 101 GLN A CA 1
ATOM 801 C C . GLN A 1 101 ? -8.109 3.532 -4.989 1.00 95.81 101 GLN A C 1
ATOM 803 O O . GLN A 1 101 ? -8.909 2.850 -5.624 1.00 95.81 101 GLN A O 1
ATOM 808 N N . TYR A 1 102 ? -7.960 4.844 -5.201 1.00 96.44 102 TYR A N 1
ATOM 809 C CA . TYR A 1 102 ? -8.697 5.577 -6.231 1.00 96.44 102 TYR A CA 1
ATOM 810 C C . TYR A 1 102 ? -8.307 5.148 -7.655 1.00 96.44 102 TYR A C 1
ATOM 812 O O . TYR A 1 102 ? -9.157 5.121 -8.544 1.00 96.44 102 TYR A O 1
ATOM 820 N N . PHE A 1 103 ? -7.042 4.777 -7.876 1.00 95.75 103 PHE A N 1
ATOM 821 C CA . PHE A 1 103 ? -6.593 4.237 -9.161 1.00 95.75 103 PHE A CA 1
ATOM 822 C C . PHE A 1 103 ? -7.262 2.893 -9.434 1.00 95.75 103 PHE A C 1
ATOM 824 O O . PHE A 1 103 ? -7.300 2.028 -8.554 1.00 95.75 103 PHE A O 1
ATOM 831 N N . GLN A 1 104 ? -7.769 2.700 -10.650 1.00 92.69 104 GLN A N 1
ATOM 832 C CA . GLN A 1 104 ? -8.556 1.515 -10.996 1.00 92.69 104 GLN A CA 1
ATOM 833 C C . GLN A 1 104 ? -7.697 0.473 -11.709 1.00 92.69 104 GLN A C 1
ATOM 835 O O . GLN A 1 104 ? -7.793 -0.722 -11.405 1.00 92.69 104 GLN A O 1
ATOM 840 N N . SER A 1 105 ? -6.810 0.925 -12.595 1.00 96.12 105 SER A N 1
ATOM 841 C CA . SER A 1 105 ? -5.948 0.048 -13.383 1.00 96.12 105 SER A CA 1
ATOM 842 C C . SER A 1 105 ? -4.639 -0.311 -12.660 1.00 96.12 105 SER A C 1
ATOM 844 O O . SER A 1 105 ? -4.133 0.463 -11.836 1.00 96.12 105 SER A O 1
ATOM 846 N N . PRO A 1 106 ? -4.056 -1.489 -12.948 1.00 95.94 106 PRO A N 1
ATOM 847 C CA . PRO A 1 106 ? -2.713 -1.827 -12.491 1.00 95.94 106 PRO A CA 1
ATOM 848 C C . PRO A 1 106 ? -1.639 -0.860 -13.009 1.00 95.94 106 PRO A C 1
ATOM 850 O O . PRO A 1 106 ? -0.713 -0.544 -12.262 1.00 95.94 106 PRO A O 1
ATOM 853 N N . GLU A 1 107 ? -1.763 -0.351 -14.243 1.00 96.62 107 GLU A N 1
ATOM 854 C CA . GLU A 1 107 ? -0.778 0.578 -14.809 1.00 96.62 107 GLU A CA 1
ATOM 855 C C . GLU A 1 107 ? -0.762 1.929 -14.082 1.00 96.62 107 GLU A C 1
ATOM 857 O O . GLU A 1 107 ? 0.315 2.441 -13.773 1.00 96.62 107 GLU A O 1
ATOM 862 N N . GLU A 1 108 ? -1.930 2.493 -13.749 1.00 96.88 108 GLU A N 1
ATOM 863 C CA . GLU A 1 108 ? -2.021 3.738 -12.969 1.00 96.88 108 GLU A CA 1
ATOM 864 C C . GLU A 1 108 ? -1.364 3.583 -11.597 1.00 96.88 108 GLU A C 1
ATOM 866 O O . GLU A 1 108 ? -0.571 4.431 -11.180 1.00 96.88 108 GLU A O 1
ATOM 871 N N . ARG A 1 109 ? -1.656 2.472 -10.907 1.00 97.44 109 ARG A N 1
ATOM 872 C CA . ARG A 1 109 ? -1.053 2.165 -9.606 1.00 97.44 109 ARG A CA 1
ATOM 873 C C . ARG A 1 109 ? 0.459 2.037 -9.723 1.00 97.44 109 ARG A C 1
ATOM 875 O O . ARG A 1 109 ? 1.173 2.619 -8.911 1.00 97.44 109 ARG A O 1
ATOM 882 N N . LEU A 1 110 ? 0.952 1.319 -10.730 1.00 97.50 110 LEU A N 1
ATOM 883 C CA . LEU A 1 110 ? 2.385 1.152 -10.950 1.00 97.50 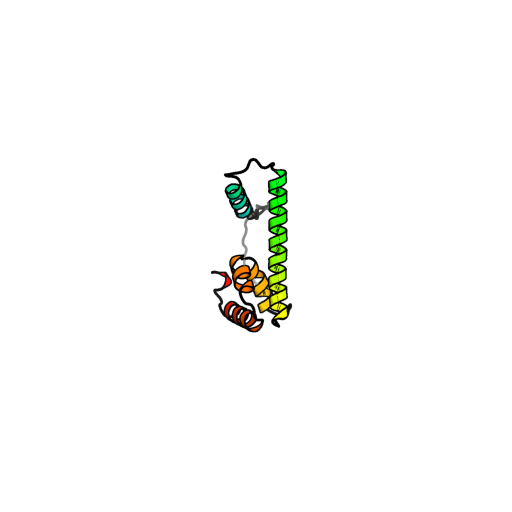110 LEU A CA 1
ATOM 884 C C . LEU A 1 110 ? 3.073 2.490 -11.249 1.00 97.50 110 LEU A C 1
ATOM 886 O O . LEU A 1 110 ? 4.099 2.794 -10.643 1.00 97.50 110 LEU A O 1
ATOM 890 N N . SER A 1 111 ? 2.488 3.313 -12.122 1.00 97.44 111 SER A N 1
ATOM 891 C CA . SER A 1 111 ? 3.012 4.644 -12.443 1.00 97.44 111 SER A CA 1
ATOM 892 C C . SER A 1 111 ? 3.064 5.538 -11.203 1.00 97.44 111 SER A C 1
ATOM 894 O O . SER A 1 111 ? 4.074 6.195 -10.945 1.00 97.44 111 SER A O 1
ATOM 896 N N . TRP A 1 112 ? 2.019 5.512 -10.370 1.00 97.69 112 TRP A N 1
ATOM 897 C CA . TRP A 1 112 ? 2.016 6.235 -9.103 1.00 97.6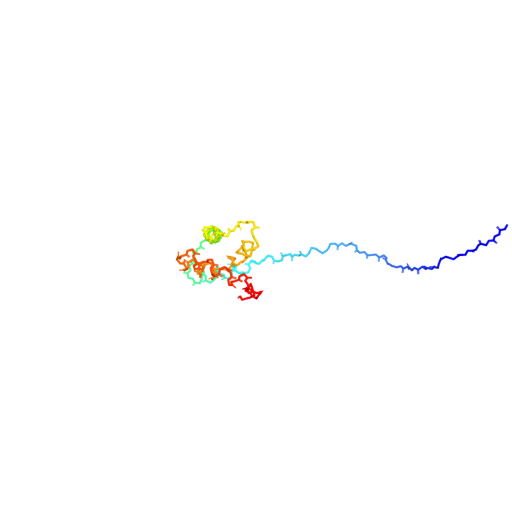9 112 TRP A CA 1
ATOM 898 C C . TRP A 1 112 ? 3.125 5.757 -8.158 1.00 97.69 112 TRP A C 1
ATOM 900 O O . TRP A 1 112 ? 3.830 6.590 -7.590 1.00 97.69 112 TRP A O 1
ATOM 910 N N . ILE A 1 113 ? 3.323 4.439 -8.025 1.00 97.56 113 ILE A N 1
ATOM 911 C CA . ILE A 1 113 ? 4.385 3.862 -7.184 1.00 97.56 113 ILE A CA 1
ATOM 912 C C . ILE A 1 113 ? 5.760 4.338 -7.661 1.00 97.56 113 ILE A C 1
ATOM 914 O O . ILE A 1 113 ? 6.565 4.779 -6.846 1.00 97.56 113 ILE A O 1
ATOM 918 N N . GLN A 1 114 ? 6.023 4.289 -8.968 1.00 96.69 114 GLN A N 1
ATOM 919 C CA . GLN A 1 114 ? 7.304 4.705 -9.545 1.00 96.69 114 GLN A CA 1
ATOM 920 C C . GLN A 1 114 ? 7.574 6.197 -9.335 1.00 96.69 114 GLN A C 1
ATOM 922 O O . GLN A 1 114 ? 8.680 6.573 -8.943 1.00 96.69 114 GLN A O 1
ATOM 927 N N . ASN A 1 115 ? 6.557 7.040 -9.530 1.00 96.75 115 ASN A N 1
ATOM 928 C CA . ASN A 1 115 ? 6.653 8.479 -9.289 1.00 96.75 115 ASN A CA 1
ATOM 929 C C . ASN A 1 115 ? 6.906 8.783 -7.807 1.00 96.75 115 ASN A C 1
ATOM 931 O O . ASN A 1 115 ? 7.782 9.581 -7.482 1.00 96.75 115 ASN A O 1
ATOM 935 N N . ALA A 1 116 ? 6.176 8.120 -6.905 1.00 96.56 116 ALA A N 1
ATOM 936 C CA . ALA A 1 116 ? 6.345 8.284 -5.465 1.00 96.56 116 ALA A CA 1
ATOM 937 C C . ALA A 1 116 ? 7.724 7.811 -4.987 1.00 96.56 116 ALA A C 1
ATOM 939 O O . ALA A 1 116 ? 8.349 8.475 -4.167 1.00 96.56 116 ALA A O 1
ATOM 940 N N . TYR A 1 117 ? 8.206 6.681 -5.506 1.00 96.94 117 TYR A N 1
ATOM 941 C CA . TYR A 1 117 ? 9.500 6.111 -5.137 1.00 96.94 117 TYR A CA 1
ATOM 942 C C . TYR A 1 117 ? 10.681 6.942 -5.655 1.00 96.94 117 TYR A C 1
ATOM 944 O O . TYR A 1 117 ? 11.715 7.025 -4.996 1.00 96.94 117 TYR A O 1
ATOM 952 N N . SER A 1 118 ? 10.516 7.589 -6.811 1.00 96.44 118 SER A N 1
ATOM 953 C CA . SER A 1 118 ? 11.537 8.459 -7.407 1.00 96.44 118 SER A CA 1
ATOM 954 C C . SER A 1 118 ? 11.654 9.822 -6.715 1.00 96.44 118 SER A C 1
ATOM 956 O O . SER A 1 118 ? 12.633 10.533 -6.934 1.00 96.44 118 SER A O 1
ATOM 958 N N . ASP A 1 119 ? 10.676 10.204 -5.888 1.00 95.44 119 ASP A N 1
ATOM 959 C CA . ASP A 1 119 ? 10.685 11.458 -5.138 1.00 95.44 119 ASP A CA 1
ATOM 960 C C . ASP A 1 119 ? 11.302 11.258 -3.735 1.00 95.44 119 ASP A C 1
ATOM 962 O O . ASP A 1 119 ? 10.658 10.691 -2.845 1.00 95.44 119 ASP A O 1
ATOM 966 N N . PRO A 1 120 ? 12.524 11.767 -3.476 1.00 90.62 120 PRO A N 1
ATOM 967 C CA . PRO A 1 120 ? 13.199 11.583 -2.191 1.00 90.62 120 PRO A CA 1
ATOM 968 C C . PRO A 1 120 ? 12.479 12.281 -1.027 1.00 90.62 120 PRO A C 1
ATOM 970 O O . PRO A 1 120 ? 12.676 11.907 0.127 1.00 90.62 120 PRO A O 1
ATOM 973 N N . THR A 1 121 ? 11.622 13.264 -1.315 1.00 93.00 121 THR A N 1
ATOM 974 C CA . THR A 1 121 ? 10.864 14.029 -0.311 1.00 93.00 121 THR A CA 1
ATOM 975 C C . THR A 1 121 ? 9.465 13.461 -0.066 1.00 93.00 121 THR A C 1
ATOM 977 O O . THR A 1 121 ? 8.703 13.987 0.748 1.00 93.00 121 THR A O 1
ATOM 980 N N . PHE A 1 122 ? 9.090 12.370 -0.744 1.00 92.81 122 PHE A N 1
ATOM 981 C CA . PHE A 1 122 ? 7.714 11.871 -0.734 1.00 92.81 122 PHE A CA 1
ATOM 982 C C . PHE A 1 122 ? 7.207 11.502 0.666 1.00 92.81 122 PHE A C 1
ATOM 984 O O . PHE A 1 122 ? 6.044 11.733 0.996 1.00 92.81 122 PHE A O 1
ATOM 991 N N . LEU A 1 123 ? 8.081 10.944 1.509 1.00 90.12 123 LEU A N 1
ATOM 992 C CA . LEU A 1 123 ? 7.738 10.561 2.881 1.00 90.12 123 LEU A CA 1
ATOM 993 C C . LEU A 1 123 ? 7.666 11.746 3.850 1.00 90.12 123 LEU A C 1
ATOM 995 O O . LEU A 1 123 ? 7.148 11.572 4.956 1.00 90.12 123 LEU A O 1
ATOM 999 N N . GLU A 1 124 ? 8.177 12.915 3.464 1.00 89.69 124 GLU A N 1
ATOM 1000 C CA . GLU A 1 124 ? 8.171 14.134 4.281 1.00 89.69 124 GLU A CA 1
ATOM 1001 C C . GLU A 1 124 ? 6.856 14.898 4.135 1.00 89.69 124 GLU A C 1
ATOM 1003 O O . GLU A 1 124 ? 6.316 15.390 5.129 1.00 89.69 124 GLU A O 1
ATOM 1008 N N . LYS A 1 125 ? 6.297 14.909 2.918 1.00 78.69 125 LYS A N 1
ATOM 1009 C CA . LYS A 1 125 ? 4.927 15.357 2.631 1.00 78.69 125 LYS A CA 1
ATOM 1010 C C . LYS A 1 125 ? 3.978 14.621 3.546 1.00 78.69 125 LYS A C 1
ATOM 1012 O O . LYS A 1 125 ? 2.976 15.168 4.056 1.00 78.69 125 LYS A O 1
#

Secondary structure (DSSP, 8-state):
-----------------------------HHHHHHHHHHHTT----HHHHHHHHHHHHHHHHHHHHHHHHHHHHTT--TTSHHHHHHHHHTTSHHHHHHHHH--SHHHHHHHHHHHHH-TTTTT-

Radius of gyration: 27.07 Å; chains: 1; bounding box: 98×24×54 Å